Protein AF-A0A960UU99-F1 (afdb_monomer_lite)

Secondary structure (DSSP, 8-state):
-HHHHHHHHHHHHHHHHHHHHHHHHHHHHHHHHHHHHHHHHH-HHHHHHHHHHHHHHHHHHHHHHHHT-TT--SS-TTHHHHHHHHHHHHHHHHHHHHS--TTHHHHHHHHHHHHHHHHHHHHH-HHHHSTT--TTS-TTT-HHHHHHHHHHHHHHHHHTTS-SS-S-HHHHHHHHHHT--

Sequence (181 aa):
MIRKIVQGTIQLIWLTPLSFVRGWWTILRRGSGAMASFLRSLGAAWILLLTSMAVCVLAAWPWFGYQIQLEEVESFAIRSRFWTFFALPGFVGIVSSVIQFRFRRLIFPGLAILALLLWLAGLLWPLAIHVRFHPETAYSVLLSYWIYPGVLVASLLSSFLLPDEAGWDIAGSYQNLNRRP

Foldseek 3Di:
DVVVVVVVVCCCVPVVVVVVVVVVVVCCVVVVVVVLVVCLLQFLLVQLLVLLVVQLCLLCVVVVVVVVVPDDPDPCPVQNVLSVLSNVLSVLSNCVSPPDDDCSLPVSLVSLVVSLVLLVVCVVCVCVSNVDDPPVPPPVPSPSSVCNNVSSVSSSVSSVVHDPDPDDSPVVSVVVVVVPD

Structure (mmCIF, N/CA/C/O backbone):
data_AF-A0A960UU99-F1
#
_entry.id   AF-A0A960UU99-F1
#
loop_
_atom_site.group_PDB
_atom_site.id
_atom_site.type_symbol
_atom_site.label_atom_id
_atom_site.label_alt_id
_atom_site.label_comp_id
_atom_site.label_asym_id
_atom_site.label_entity_id
_atom_site.label_seq_id
_atom_site.pdbx_PDB_ins_code
_atom_site.Cartn_x
_atom_site.Cartn_y
_atom_site.Cartn_z
_atom_site.occupancy
_atom_site.B_iso_or_equiv
_atom_site.auth_seq_id
_atom_site.auth_comp_id
_atom_site.auth_asym_id
_atom_site.auth_atom_id
_atom_site.pdbx_PDB_model_num
ATOM 1 N N . MET A 1 1 ? -40.117 32.390 -32.501 1.00 64.12 1 MET A N 1
ATOM 2 C CA . MET A 1 1 ? -39.445 31.101 -32.791 1.00 64.12 1 MET A CA 1
ATOM 3 C C . MET A 1 1 ? -37.987 31.098 -32.320 1.00 64.12 1 MET A C 1
ATOM 5 O O . MET A 1 1 ? -37.659 30.301 -31.453 1.00 64.12 1 MET A O 1
ATOM 9 N N . ILE A 1 2 ? -37.156 32.054 -32.758 1.00 69.00 2 ILE A N 1
ATOM 10 C CA . ILE A 1 2 ? -35.725 32.182 -32.388 1.00 69.00 2 ILE A CA 1
ATOM 11 C C . ILE A 1 2 ? -35.487 32.228 -30.865 1.00 69.00 2 ILE A C 1
ATOM 13 O O . ILE A 1 2 ? -34.637 31.513 -30.349 1.00 69.00 2 ILE A O 1
ATOM 17 N N . ARG A 1 3 ? -36.298 32.984 -30.111 1.00 70.38 3 ARG A N 1
ATOM 18 C CA . ARG A 1 3 ? -36.157 33.112 -28.646 1.00 70.38 3 ARG A CA 1
ATOM 19 C C . ARG A 1 3 ? -36.331 31.786 -27.880 1.00 70.38 3 ARG A C 1
ATOM 21 O O . ARG A 1 3 ? -35.641 31.571 -26.892 1.00 70.38 3 ARG A O 1
ATOM 28 N N . LYS A 1 4 ? -37.208 30.889 -28.360 1.00 68.56 4 LYS A N 1
ATOM 29 C CA . LYS A 1 4 ? -37.410 29.547 -27.776 1.00 68.56 4 LYS A CA 1
ATOM 30 C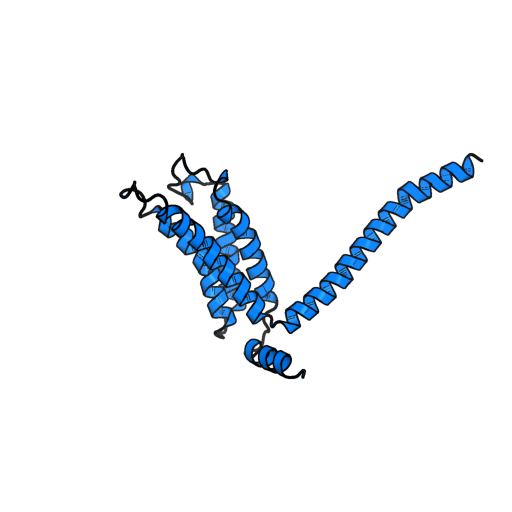 C . LYS A 1 4 ? -36.244 28.608 -28.095 1.00 68.56 4 LYS A C 1
ATOM 32 O O . LYS A 1 4 ? -35.853 27.833 -27.235 1.00 68.56 4 LYS A O 1
ATOM 37 N N . ILE A 1 5 ? -35.674 28.715 -29.298 1.00 71.44 5 ILE A N 1
ATOM 38 C CA . ILE A 1 5 ? -34.495 27.939 -29.708 1.00 71.44 5 ILE A CA 1
ATOM 39 C C . ILE A 1 5 ? -33.290 28.348 -28.857 1.00 71.44 5 ILE A C 1
ATOM 41 O O . ILE A 1 5 ? -32.669 27.495 -28.243 1.00 71.44 5 ILE A O 1
ATOM 45 N N . VAL A 1 6 ? -33.032 29.652 -28.715 1.00 71.31 6 VAL A N 1
ATOM 46 C CA . VAL A 1 6 ? -31.929 30.168 -27.887 1.00 71.31 6 VAL A CA 1
ATOM 47 C C . VAL A 1 6 ? -32.084 29.768 -26.414 1.00 71.31 6 VAL A C 1
ATOM 49 O O . VAL A 1 6 ? -31.115 29.330 -25.801 1.00 71.31 6 VAL A O 1
ATOM 52 N N . GLN A 1 7 ? -33.293 29.840 -25.842 1.00 67.12 7 GLN A N 1
ATOM 53 C CA . GLN A 1 7 ? -33.538 29.362 -24.473 1.00 67.12 7 GLN A CA 1
ATOM 54 C C . GLN A 1 7 ? -33.351 27.844 -24.329 1.00 67.12 7 GLN A C 1
ATOM 56 O O . GLN A 1 7 ? -32.768 27.410 -23.338 1.00 67.12 7 GLN A O 1
ATOM 61 N N . GLY A 1 8 ? -33.784 27.051 -25.314 1.00 67.25 8 GLY A N 1
ATOM 62 C CA . GLY A 1 8 ? -33.557 25.605 -25.342 1.00 67.25 8 GLY A CA 1
ATOM 63 C C . GLY A 1 8 ? -32.070 25.254 -25.393 1.00 67.25 8 GLY A C 1
ATOM 64 O O . GLY A 1 8 ? -31.613 24.421 -24.618 1.00 67.25 8 GLY A O 1
ATOM 65 N N . THR A 1 9 ? -31.288 25.953 -26.219 1.00 64.06 9 THR A N 1
ATOM 66 C CA . THR A 1 9 ? -29.836 25.754 -26.316 1.00 64.06 9 THR A CA 1
ATOM 67 C C . THR A 1 9 ? -29.115 26.175 -25.034 1.00 64.06 9 THR A C 1
ATOM 69 O O . THR A 1 9 ? -28.225 25.465 -24.577 1.00 64.06 9 THR A O 1
ATOM 72 N N . ILE A 1 10 ? -29.523 27.278 -24.394 1.00 62.00 10 ILE A N 1
ATOM 73 C CA . ILE A 1 10 ? -28.966 27.702 -23.097 1.00 62.00 10 ILE A CA 1
ATOM 74 C C . ILE A 1 10 ? -29.284 26.672 -22.007 1.00 62.00 10 ILE A C 1
ATOM 76 O O . ILE A 1 10 ? -28.391 26.312 -21.244 1.00 62.00 10 ILE A O 1
ATOM 80 N N . GLN A 1 11 ? -30.515 26.152 -21.946 1.00 60.28 11 GLN A N 1
ATOM 81 C CA . GLN A 1 11 ? -30.866 25.082 -21.009 1.00 60.28 11 GLN A CA 1
ATOM 82 C C . GLN A 1 11 ? -30.036 23.818 -21.261 1.00 60.28 11 GLN A C 1
ATOM 84 O O . GLN A 1 11 ? -29.535 23.224 -20.312 1.00 60.28 11 GLN A O 1
ATOM 89 N N . LEU A 1 12 ? -29.826 23.439 -22.521 1.00 57.97 12 LEU A N 1
ATOM 90 C CA . LEU A 1 12 ? -29.090 22.227 -22.876 1.00 57.97 12 LEU A CA 1
ATOM 91 C C . LEU A 1 12 ? -27.572 22.355 -22.636 1.00 57.97 12 LEU A C 1
ATOM 93 O O . LEU A 1 12 ? -26.933 21.387 -22.231 1.00 57.97 12 LEU A O 1
ATOM 97 N N . ILE A 1 13 ? -26.994 23.543 -22.824 1.00 62.66 13 ILE A N 1
ATOM 98 C CA . ILE A 1 13 ? -25.565 23.800 -22.575 1.00 62.66 13 ILE A CA 1
ATOM 99 C C . ILE A 1 13 ? -25.274 23.996 -21.082 1.00 62.66 13 ILE A C 1
ATOM 101 O O . ILE A 1 13 ? -24.232 23.552 -20.614 1.00 62.66 13 ILE A O 1
ATOM 105 N N . TRP A 1 14 ? -26.174 24.616 -20.314 1.00 58.75 14 TRP A N 1
ATOM 106 C CA . TRP A 1 14 ? -25.910 24.920 -18.902 1.00 58.75 14 TRP A CA 1
ATOM 107 C C . TRP A 1 14 ? -26.511 23.922 -17.914 1.00 58.75 14 TRP A C 1
ATOM 109 O O . TRP A 1 14 ? -25.843 23.540 -16.956 1.00 58.75 14 TRP A O 1
ATOM 119 N N . LEU A 1 15 ? -27.752 23.470 -18.106 1.00 60.12 15 LEU A N 1
ATOM 120 C CA . LEU A 1 15 ? -28.429 22.634 -17.108 1.00 60.12 15 LEU A CA 1
ATOM 121 C C . LEU A 1 15 ? -28.034 21.164 -17.219 1.00 60.12 15 LEU A C 1
ATOM 123 O O . LEU A 1 15 ? -27.994 20.476 -16.201 1.00 60.12 15 LEU A O 1
ATOM 127 N N . THR A 1 16 ? -27.703 20.680 -18.414 1.00 63.72 16 THR A N 1
ATOM 128 C CA . THR A 1 16 ? -27.338 19.273 -18.651 1.00 63.72 16 THR A CA 1
ATOM 129 C C . THR A 1 16 ? -25.993 18.898 -18.016 1.00 63.72 16 THR A C 1
ATOM 131 O O . THR A 1 16 ? -25.946 17.896 -17.307 1.00 63.72 16 THR A O 1
ATOM 134 N N . PRO A 1 17 ? -24.915 19.704 -18.129 1.00 66.56 17 PRO A N 1
ATOM 135 C CA . PRO A 1 17 ? -23.661 19.412 -17.431 1.00 66.56 17 PRO A CA 1
ATOM 136 C C . PRO A 1 17 ? -23.800 19.539 -15.911 1.00 66.56 17 PRO A C 1
ATOM 138 O O . PRO A 1 17 ? -23.296 18.702 -15.170 1.00 66.56 17 PRO A O 1
ATOM 141 N N . LEU A 1 18 ? -24.541 20.543 -15.427 1.00 71.44 18 LEU A N 1
ATOM 142 C CA . LEU A 1 18 ? -24.792 20.738 -13.994 1.00 71.44 18 LEU A CA 1
ATOM 143 C C . LEU A 1 18 ? -25.619 19.598 -13.383 1.00 71.44 18 LEU A C 1
ATOM 145 O O . LEU A 1 18 ? -25.323 19.146 -12.277 1.00 71.44 18 LEU A O 1
ATOM 149 N N . SER A 1 19 ? -26.643 19.113 -14.087 1.00 71.25 19 SER A N 1
ATOM 150 C CA . SER A 1 19 ? -27.452 17.969 -13.648 1.00 71.25 19 SER A CA 1
ATOM 151 C C . SER A 1 19 ? -26.689 16.649 -13.752 1.00 71.25 19 SER A C 1
ATOM 153 O O . SER A 1 19 ? -26.796 15.832 -12.839 1.00 71.25 19 SER A O 1
ATOM 155 N N . PHE A 1 20 ? -25.842 16.477 -14.771 1.00 71.12 20 PHE A N 1
ATOM 156 C CA . PHE A 1 20 ? -24.918 15.348 -14.882 1.00 71.12 20 PHE A CA 1
ATOM 157 C C . PHE A 1 20 ? -23.933 15.316 -13.706 1.00 71.12 20 PHE A C 1
ATOM 159 O O . PHE A 1 20 ? -23.858 14.314 -12.998 1.00 71.12 20 PHE A O 1
ATOM 166 N N . VAL A 1 21 ? -23.252 16.430 -13.414 1.00 76.62 21 VAL A N 1
ATOM 167 C CA . VAL A 1 21 ? -22.321 16.538 -12.276 1.00 7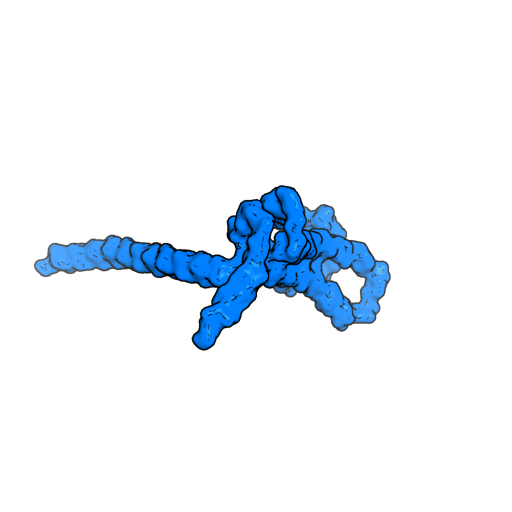6.62 21 VAL A CA 1
ATOM 168 C C . VAL A 1 21 ? -23.039 16.309 -10.946 1.00 76.62 21 VAL A C 1
ATOM 170 O O . VAL A 1 21 ? -22.537 15.570 -10.103 1.00 76.62 21 VAL A O 1
ATOM 173 N N . ARG A 1 22 ? -24.241 16.868 -10.747 1.00 77.06 22 ARG A N 1
ATOM 174 C CA . ARG A 1 22 ? -25.050 16.601 -9.543 1.00 77.06 22 ARG A CA 1
ATOM 175 C C . ARG A 1 22 ? -25.474 15.136 -9.437 1.00 77.06 22 ARG A C 1
ATOM 177 O O . ARG A 1 22 ? -25.467 14.591 -8.333 1.00 77.06 22 ARG A O 1
ATOM 184 N N . GLY A 1 23 ? -25.824 14.498 -10.552 1.00 73.31 23 GLY A N 1
ATOM 185 C CA . GLY A 1 23 ? -26.155 13.076 -10.618 1.00 73.31 23 GLY A CA 1
ATOM 186 C C . GLY A 1 23 ? -24.973 12.215 -10.185 1.00 73.31 23 GLY A C 1
ATOM 187 O O . GLY A 1 23 ? -25.090 11.446 -9.232 1.00 73.31 23 GLY A O 1
ATOM 188 N N . TRP A 1 24 ? -23.806 12.434 -10.792 1.00 71.44 24 TRP A N 1
ATOM 189 C CA . TRP A 1 24 ? -22.565 11.749 -10.428 1.00 71.44 24 TRP A CA 1
ATOM 190 C C . TRP A 1 24 ? -22.137 12.015 -8.991 1.00 71.44 24 TRP A C 1
ATOM 192 O O . TRP A 1 24 ? -21.769 11.082 -8.288 1.00 71.44 24 TRP A O 1
ATOM 202 N N . TRP A 1 25 ? -22.256 13.252 -8.511 1.00 77.06 25 TRP A N 1
ATOM 203 C CA . TRP A 1 25 ? -21.977 13.589 -7.118 1.00 77.06 25 TRP A CA 1
ATOM 204 C C . TRP A 1 25 ? -22.904 12.849 -6.151 1.00 77.06 25 TRP A C 1
ATOM 206 O O . TRP A 1 25 ? -22.469 12.354 -5.115 1.00 77.06 25 TRP A O 1
ATOM 216 N N . THR A 1 26 ? -24.186 12.722 -6.496 1.00 75.19 26 THR A N 1
ATOM 217 C CA . THR A 1 26 ? -25.163 11.992 -5.679 1.00 75.19 26 THR A CA 1
ATOM 218 C C . THR A 1 26 ? -24.873 10.492 -5.681 1.00 75.19 26 THR A C 1
ATOM 220 O O . THR A 1 26 ? -24.951 9.863 -4.625 1.00 75.19 26 THR A O 1
ATOM 223 N N . ILE A 1 27 ? -24.490 9.926 -6.831 1.00 73.75 27 ILE A N 1
ATOM 224 C CA . ILE A 1 27 ? -24.066 8.525 -6.962 1.00 73.75 27 ILE A CA 1
ATOM 225 C C . ILE A 1 27 ? -22.794 8.280 -6.152 1.00 73.75 27 ILE A C 1
ATOM 227 O O . ILE A 1 27 ? -22.767 7.353 -5.353 1.00 73.75 27 ILE A O 1
ATOM 231 N N . LEU A 1 28 ? -21.778 9.135 -6.280 1.00 74.44 28 LEU A N 1
ATOM 232 C CA . LEU A 1 28 ? -20.537 9.045 -5.512 1.00 74.44 28 LEU A CA 1
ATOM 233 C C . LEU A 1 28 ? -20.797 9.162 -4.013 1.00 74.44 28 LEU A C 1
ATOM 235 O O . LEU A 1 28 ? -20.260 8.375 -3.247 1.00 74.44 28 LEU A O 1
ATOM 239 N N . ARG A 1 29 ? -21.650 10.097 -3.583 1.00 77.94 29 ARG A N 1
ATOM 240 C CA . ARG A 1 29 ? -21.977 10.300 -2.166 1.00 77.94 29 ARG A CA 1
ATOM 241 C C . ARG A 1 29 ? -22.780 9.140 -1.573 1.00 77.94 29 ARG A C 1
ATOM 243 O O . ARG A 1 29 ? -22.544 8.753 -0.432 1.00 77.94 29 ARG A O 1
ATOM 250 N N . ARG A 1 30 ? -23.743 8.587 -2.316 1.00 72.75 30 ARG A N 1
ATOM 251 C CA . ARG A 1 30 ? -24.526 7.420 -1.866 1.00 72.75 30 ARG A CA 1
ATOM 252 C C . ARG A 1 30 ? -23.698 6.139 -1.925 1.00 72.75 30 ARG A C 1
ATOM 254 O O . ARG A 1 30 ? -23.726 5.354 -0.983 1.00 72.75 30 ARG A O 1
ATOM 261 N N . GLY A 1 31 ? -22.933 5.967 -2.998 1.00 68.38 31 GLY A N 1
ATOM 262 C CA . GLY A 1 31 ? -22.022 4.850 -3.208 1.00 68.38 31 GLY A CA 1
ATOM 263 C C . GLY A 1 31 ? -20.906 4.818 -2.172 1.00 68.38 31 GLY A C 1
ATOM 264 O O . GLY A 1 31 ? -20.630 3.758 -1.628 1.00 68.38 31 GLY A O 1
ATOM 265 N N . SER A 1 32 ? -20.324 5.965 -1.813 1.00 73.31 32 SER A N 1
ATOM 266 C CA . SER A 1 32 ? -19.303 6.037 -0.764 1.00 73.31 32 SER A CA 1
ATOM 267 C C . SER A 1 32 ? -19.867 5.715 0.617 1.00 73.31 32 SER A C 1
ATOM 269 O O . SER A 1 32 ? -19.211 5.013 1.377 1.00 73.31 32 SER A O 1
ATOM 271 N N . GLY A 1 33 ? -21.096 6.144 0.929 1.00 69.69 33 GLY A N 1
ATOM 272 C CA . GLY A 1 33 ? -21.778 5.776 2.173 1.00 69.69 33 GLY A CA 1
ATOM 273 C C . GLY A 1 33 ? -22.062 4.274 2.277 1.00 69.69 33 GLY A C 1
ATOM 274 O O . GLY A 1 33 ? -21.779 3.668 3.310 1.00 69.69 33 GLY A O 1
ATOM 275 N N . ALA A 1 34 ? -22.566 3.663 1.201 1.00 65.94 34 ALA A N 1
ATOM 276 C CA . ALA A 1 34 ? -22.822 2.223 1.133 1.00 65.94 34 ALA A CA 1
ATOM 277 C C . ALA A 1 34 ? -21.525 1.398 1.133 1.00 65.94 34 ALA A C 1
ATOM 279 O O . ALA A 1 34 ? -21.439 0.376 1.805 1.00 65.94 34 ALA A O 1
ATOM 280 N N . MET A 1 35 ? -20.490 1.866 0.435 1.00 64.50 35 MET A N 1
ATOM 281 C CA . MET A 1 35 ? -19.167 1.249 0.458 1.00 64.50 35 MET A CA 1
ATOM 282 C C . MET A 1 35 ? -18.555 1.350 1.856 1.00 64.50 35 MET A C 1
ATOM 284 O O . MET A 1 35 ? -18.057 0.363 2.375 1.00 64.50 35 MET A O 1
ATOM 288 N N . ALA A 1 36 ? -18.643 2.504 2.520 1.00 66.31 36 ALA A N 1
ATOM 289 C CA . ALA A 1 36 ? -18.146 2.668 3.882 1.00 66.31 36 ALA A CA 1
ATOM 290 C C . ALA A 1 36 ? -18.896 1.780 4.888 1.00 66.31 36 ALA A C 1
ATOM 292 O O . ALA A 1 36 ? -18.263 1.226 5.787 1.00 66.31 36 ALA A O 1
ATOM 293 N N . SER A 1 37 ? -20.218 1.608 4.751 1.00 63.12 37 SER A N 1
ATOM 294 C CA . SER A 1 37 ? -20.977 0.693 5.614 1.00 63.12 37 SER A CA 1
ATOM 295 C C . SER A 1 37 ? -20.633 -0.773 5.340 1.00 63.12 37 SER A C 1
ATOM 297 O O . SER A 1 37 ? -20.448 -1.533 6.288 1.00 63.12 37 SER A O 1
ATOM 299 N N . PHE A 1 38 ? -20.459 -1.152 4.072 1.00 61.06 38 PHE A N 1
ATOM 300 C CA . PHE A 1 38 ? -20.009 -2.482 3.667 1.00 61.06 38 PHE A CA 1
ATOM 301 C C . PHE A 1 38 ? -18.596 -2.788 4.182 1.00 61.06 38 PHE A C 1
ATOM 303 O O . PHE A 1 38 ? -18.374 -3.828 4.796 1.00 61.06 38 PHE A O 1
ATOM 310 N N . LEU A 1 39 ? -17.660 -1.850 4.031 1.00 63.22 39 LEU A N 1
ATOM 311 C CA . LEU A 1 39 ? -16.293 -1.979 4.531 1.00 63.22 39 LEU A CA 1
ATOM 312 C C . LEU A 1 39 ? -16.256 -2.077 6.064 1.00 63.22 39 LEU A C 1
ATOM 314 O O . LEU A 1 39 ? -15.534 -2.902 6.616 1.00 63.22 39 LEU A O 1
ATOM 318 N N . ARG A 1 40 ? -17.094 -1.306 6.769 1.00 62.09 40 ARG A N 1
ATOM 319 C CA . ARG A 1 40 ? -17.278 -1.474 8.221 1.00 62.09 40 ARG A CA 1
ATOM 320 C C . ARG A 1 40 ? -17.870 -2.841 8.574 1.00 62.09 40 ARG A C 1
ATOM 322 O O . ARG A 1 40 ? -17.464 -3.418 9.573 1.00 62.09 40 ARG A O 1
ATOM 329 N N . SER A 1 41 ? -18.788 -3.375 7.764 1.00 56.78 41 SER A N 1
ATOM 330 C CA . SER A 1 41 ? -19.392 -4.699 7.993 1.00 56.78 41 SER A CA 1
ATOM 331 C C . SER A 1 41 ? -18.425 -5.865 7.759 1.00 56.78 41 SER A C 1
ATOM 333 O O . SER A 1 41 ? -18.534 -6.886 8.430 1.00 56.78 41 SER A O 1
ATOM 335 N N . LEU A 1 42 ? -17.448 -5.687 6.863 1.00 59.97 42 LEU A N 1
ATOM 336 C CA . LEU A 1 42 ? -16.346 -6.621 6.611 1.00 59.97 42 LEU A CA 1
ATOM 337 C C . LEU A 1 42 ? -15.322 -6.658 7.756 1.00 59.97 42 LEU A C 1
ATOM 339 O O . LEU A 1 42 ? -14.564 -7.614 7.845 1.00 59.97 42 LEU A O 1
ATOM 343 N N . GLY A 1 43 ? -15.303 -5.641 8.623 1.00 71.62 43 GLY A N 1
ATOM 344 C CA . GLY A 1 43 ? -14.273 -5.423 9.636 1.00 71.62 43 GLY A CA 1
ATOM 345 C C . GLY A 1 43 ? -13.066 -4.700 9.036 1.00 71.62 43 GLY A C 1
ATOM 346 O O . GLY A 1 43 ? -12.407 -5.200 8.122 1.00 71.62 43 GLY A O 1
ATOM 347 N N . ALA A 1 44 ? -12.736 -3.518 9.559 1.00 73.94 44 ALA A N 1
ATOM 348 C CA . ALA A 1 44 ? -11.651 -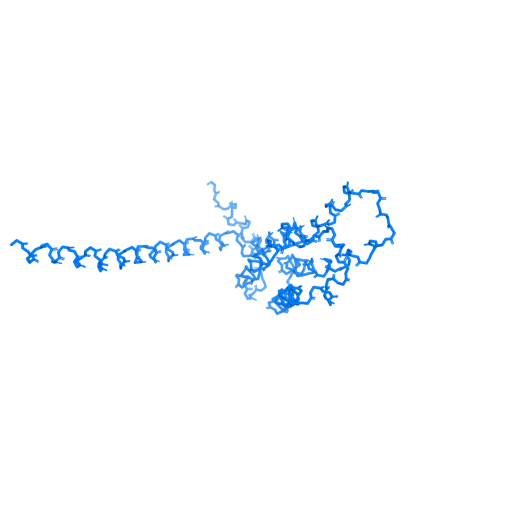2.686 9.027 1.00 73.94 44 ALA A CA 1
ATOM 349 C C . ALA A 1 44 ? -10.293 -3.409 9.044 1.00 73.94 44 ALA A C 1
ATOM 351 O O . ALA A 1 44 ? -9.463 -3.240 8.148 1.00 73.94 44 ALA A O 1
ATOM 352 N N . ALA A 1 45 ? -10.100 -4.272 10.041 1.00 75.88 45 ALA A N 1
ATOM 353 C CA . ALA A 1 45 ? -8.930 -5.125 10.160 1.00 75.88 45 ALA A CA 1
ATOM 354 C C . ALA A 1 45 ? -8.804 -6.146 9.013 1.00 75.88 45 ALA A C 1
ATOM 356 O O . ALA A 1 45 ? -7.694 -6.359 8.536 1.00 75.88 45 ALA A O 1
ATOM 357 N N . TRP A 1 46 ? -9.906 -6.719 8.509 1.00 80.56 46 TRP A N 1
ATOM 358 C CA . TRP A 1 46 ? -9.873 -7.647 7.369 1.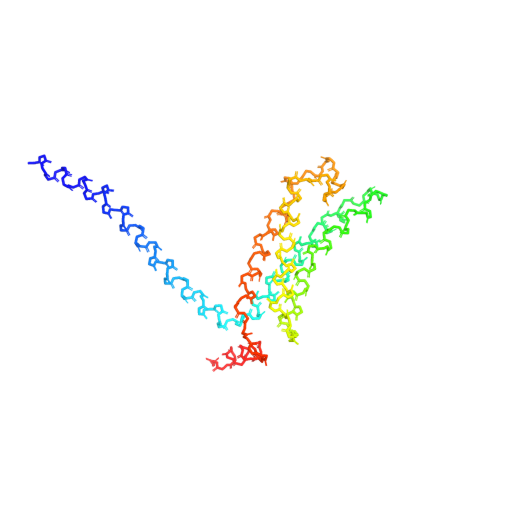00 80.56 46 TRP A CA 1
ATOM 359 C C . TRP A 1 46 ? -9.466 -6.951 6.075 1.00 80.56 46 TRP A C 1
ATOM 361 O O . TRP A 1 46 ? -8.682 -7.487 5.297 1.00 80.56 46 TRP A O 1
ATOM 371 N N . ILE A 1 47 ? -9.952 -5.732 5.858 1.00 85.00 47 ILE A N 1
ATOM 372 C CA . ILE A 1 47 ? -9.593 -4.947 4.673 1.00 85.00 47 ILE A CA 1
ATOM 373 C C . ILE A 1 47 ? -8.109 -4.587 4.719 1.00 85.00 47 ILE A C 1
ATOM 375 O O . ILE A 1 47 ? -7.400 -4.756 3.723 1.00 85.00 47 ILE A O 1
ATOM 379 N N . LEU A 1 48 ? -7.616 -4.138 5.878 1.00 87.62 48 LEU A N 1
ATOM 380 C CA . LEU A 1 48 ? -6.192 -3.882 6.054 1.00 87.62 48 LEU A CA 1
ATOM 381 C C . LEU A 1 48 ? -5.372 -5.160 5.852 1.00 87.62 48 LEU A C 1
ATOM 383 O O . LEU A 1 48 ? -4.364 -5.110 5.157 1.00 87.62 48 LEU A O 1
ATOM 387 N N . LEU A 1 49 ? -5.805 -6.297 6.401 1.00 88.12 49 LEU A N 1
ATOM 388 C CA . LEU A 1 49 ? -5.130 -7.584 6.239 1.00 88.12 49 LEU A CA 1
ATOM 389 C C . LEU A 1 49 ? -5.011 -7.966 4.758 1.00 88.12 49 LEU A C 1
ATOM 391 O O . LEU A 1 49 ? -3.907 -8.211 4.279 1.00 88.12 49 LEU A O 1
ATOM 395 N N . LEU A 1 50 ? -6.125 -7.960 4.021 1.00 90.00 50 LEU A N 1
ATOM 396 C CA . LEU A 1 50 ? -6.167 -8.342 2.606 1.00 90.00 50 LEU A CA 1
ATOM 397 C C . LEU A 1 50 ? -5.323 -7.410 1.733 1.00 90.00 50 LEU A C 1
ATOM 399 O O . LEU A 1 50 ? -4.535 -7.870 0.908 1.00 90.00 50 LEU A O 1
ATOM 403 N N . THR A 1 51 ? -5.450 -6.097 1.933 1.00 91.44 51 THR A N 1
ATOM 404 C CA . THR A 1 51 ? -4.649 -5.117 1.186 1.00 91.44 51 THR A CA 1
ATOM 405 C C . THR A 1 51 ? -3.164 -5.236 1.524 1.00 91.44 51 THR A C 1
ATOM 407 O O . THR A 1 51 ? -2.333 -5.175 0.624 1.00 91.44 51 THR A O 1
ATOM 410 N N . SER A 1 52 ? -2.815 -5.499 2.784 1.00 91.62 52 SER A N 1
ATOM 411 C CA . SER A 1 52 ? -1.428 -5.712 3.218 1.00 91.62 52 SER A CA 1
ATOM 412 C C . SER A 1 52 ? -0.831 -7.013 2.671 1.00 91.62 52 SER A C 1
ATOM 414 O O . SER A 1 52 ? 0.325 -7.029 2.253 1.00 91.62 52 SER A O 1
ATOM 416 N N . MET A 1 53 ? -1.622 -8.089 2.588 1.00 92.19 53 MET A N 1
ATOM 417 C CA . MET A 1 53 ? -1.224 -9.321 1.898 1.00 92.19 53 MET A CA 1
ATOM 418 C C . MET A 1 53 ? -0.965 -9.064 0.413 1.00 92.19 53 MET A C 1
ATOM 420 O O . MET A 1 53 ? 0.047 -9.524 -0.113 1.00 92.19 53 MET A O 1
ATOM 424 N N . ALA A 1 54 ? -1.822 -8.288 -0.254 1.00 91.81 54 ALA A N 1
ATOM 425 C CA . ALA A 1 54 ? -1.616 -7.914 -1.650 1.00 91.81 54 ALA A CA 1
ATOM 426 C C . ALA A 1 54 ? -0.328 -7.091 -1.847 1.00 91.81 54 ALA A C 1
ATOM 428 O O . ALA A 1 54 ? 0.399 -7.339 -2.808 1.00 91.81 54 ALA A O 1
ATOM 429 N N . VAL A 1 55 ? 0.008 -6.178 -0.921 1.00 91.62 55 VAL A N 1
ATOM 430 C CA . VAL A 1 55 ? 1.306 -5.469 -0.917 1.00 91.62 55 VAL A CA 1
ATOM 431 C C . VAL A 1 55 ? 2.468 -6.466 -0.855 1.00 91.62 55 VAL A C 1
ATOM 433 O O . VAL A 1 55 ? 3.384 -6.377 -1.670 1.00 91.62 55 VAL A O 1
ATOM 436 N N . CYS A 1 56 ? 2.428 -7.440 0.063 1.00 90.25 56 CYS A N 1
ATOM 437 C CA . CYS A 1 56 ? 3.473 -8.462 0.171 1.00 90.25 56 CYS A CA 1
ATOM 438 C C . CYS A 1 56 ? 3.598 -9.303 -1.104 1.00 90.25 56 CYS A C 1
ATOM 440 O O . CYS A 1 56 ? 4.711 -9.513 -1.583 1.00 90.25 56 CYS A O 1
ATOM 442 N N . VAL A 1 57 ? 2.476 -9.755 -1.672 1.00 88.19 57 VAL A N 1
ATOM 443 C CA . VAL A 1 57 ? 2.464 -10.546 -2.911 1.00 88.19 57 VAL A CA 1
ATOM 444 C C . VAL A 1 57 ? 3.044 -9.742 -4.069 1.00 88.19 57 VAL A C 1
ATOM 446 O O . VAL A 1 57 ? 3.888 -10.260 -4.788 1.00 88.19 57 VAL A O 1
ATOM 449 N N . LEU A 1 58 ? 2.663 -8.473 -4.234 1.00 84.19 58 LEU A N 1
ATOM 450 C CA . LEU A 1 58 ? 3.191 -7.619 -5.302 1.00 84.19 58 LEU A CA 1
ATOM 451 C C . LEU A 1 58 ? 4.676 -7.306 -5.134 1.00 84.19 58 LEU A C 1
ATOM 453 O O . LEU A 1 58 ? 5.396 -7.266 -6.128 1.00 84.19 58 LEU A O 1
ATOM 457 N N . ALA A 1 59 ? 5.142 -7.111 -3.900 1.00 82.31 59 ALA A N 1
ATOM 458 C CA . ALA A 1 59 ? 6.558 -6.901 -3.613 1.00 82.31 59 ALA A CA 1
ATOM 459 C C . ALA A 1 59 ? 7.393 -8.180 -3.818 1.00 82.31 59 ALA A C 1
ATOM 461 O O . ALA A 1 59 ? 8.552 -8.099 -4.220 1.00 82.31 59 ALA A O 1
ATOM 462 N N . ALA A 1 60 ? 6.807 -9.359 -3.581 1.00 78.19 60 ALA A N 1
ATOM 463 C CA . ALA A 1 60 ? 7.433 -10.658 -3.829 1.00 78.19 60 ALA A CA 1
ATOM 464 C C . ALA A 1 60 ? 7.294 -11.127 -5.288 1.00 78.19 60 ALA A C 1
ATOM 466 O O . ALA A 1 60 ? 8.099 -11.929 -5.747 1.00 78.19 60 ALA A O 1
ATOM 467 N N . TRP A 1 61 ? 6.319 -10.615 -6.044 1.00 76.44 61 TRP A N 1
ATOM 468 C CA . TRP A 1 61 ? 6.042 -11.007 -7.431 1.00 76.44 61 TRP A CA 1
ATOM 469 C C . TRP A 1 61 ? 7.270 -10.995 -8.352 1.00 76.44 61 TRP A C 1
ATOM 471 O O . TRP A 1 61 ? 7.456 -11.964 -9.092 1.00 76.44 61 TRP A O 1
ATOM 481 N N . PRO A 1 62 ? 8.151 -9.973 -8.300 1.00 67.19 62 PRO A N 1
ATOM 482 C CA . PRO A 1 62 ? 9.364 -9.969 -9.104 1.00 67.19 62 PRO A CA 1
ATOM 483 C C . PRO A 1 62 ? 10.207 -11.227 -8.865 1.00 67.19 62 PRO A C 1
ATOM 485 O O . PRO A 1 62 ? 10.696 -11.812 -9.822 1.00 67.19 62 PRO A O 1
ATOM 488 N N . TRP A 1 63 ? 10.294 -11.718 -7.623 1.00 63.84 63 TRP A N 1
ATOM 489 C CA . TRP A 1 63 ? 11.087 -12.900 -7.268 1.00 63.84 63 TRP A CA 1
ATOM 490 C C . TRP A 1 63 ? 10.608 -14.169 -7.982 1.00 63.84 63 TRP A C 1
ATOM 492 O O . TRP A 1 63 ? 11.437 -14.971 -8.403 1.00 63.84 63 TRP A O 1
ATOM 502 N N . PHE A 1 64 ? 9.295 -14.326 -8.169 1.00 60.00 64 PHE A N 1
ATOM 503 C CA . PHE A 1 64 ? 8.724 -15.454 -8.910 1.00 60.00 64 PHE A CA 1
ATOM 504 C C . PHE A 1 64 ? 8.937 -15.324 -10.421 1.00 60.00 64 PHE A C 1
ATOM 506 O O . PHE A 1 64 ? 9.234 -16.315 -11.079 1.00 60.00 64 PHE A O 1
ATOM 513 N N . GLY A 1 65 ? 8.849 -14.105 -10.967 1.00 54.78 65 GLY A N 1
ATOM 514 C CA . GLY A 1 65 ? 9.183 -13.848 -12.372 1.00 54.78 65 GLY A CA 1
ATOM 515 C C . GLY A 1 65 ? 10.648 -14.162 -12.698 1.00 54.78 65 GLY A C 1
ATOM 516 O O . GLY A 1 65 ? 10.935 -14.709 -13.760 1.00 54.78 65 GLY A O 1
ATOM 517 N N . TYR A 1 66 ? 11.564 -13.888 -11.761 1.00 49.72 66 TYR A N 1
ATOM 518 C CA . TYR A 1 66 ? 12.999 -14.155 -11.914 1.00 49.72 66 TYR A CA 1
ATOM 519 C C . TYR A 1 66 ? 13.363 -15.643 -11.806 1.00 49.72 66 TYR A C 1
ATOM 521 O O . TYR A 1 66 ? 14.284 -16.088 -12.483 1.00 49.72 66 TYR A O 1
ATOM 529 N N . GLN A 1 67 ? 12.637 -16.437 -11.012 1.00 44.88 67 GLN A N 1
ATOM 530 C CA . GLN A 1 67 ? 12.879 -17.885 -10.917 1.00 44.88 67 GLN A CA 1
ATOM 531 C C . GLN A 1 67 ? 12.520 -18.659 -12.194 1.00 44.88 67 GLN A C 1
ATOM 533 O O . GLN A 1 67 ? 12.933 -19.801 -12.340 1.00 44.88 67 GLN A O 1
ATOM 538 N N . ILE A 1 68 ? 11.787 -18.062 -13.136 1.00 46.47 68 ILE A N 1
ATOM 539 C CA . ILE A 1 68 ? 11.462 -18.700 -14.422 1.00 46.47 68 ILE A CA 1
ATOM 540 C C . ILE A 1 68 ? 12.603 -18.496 -15.453 1.00 46.47 68 ILE A C 1
ATOM 542 O O . ILE A 1 68 ? 12.653 -19.200 -16.455 1.00 46.47 68 ILE A O 1
ATOM 546 N N . GLN A 1 69 ? 13.569 -17.598 -15.192 1.00 43.88 69 GLN A N 1
ATOM 547 C CA . GLN A 1 69 ? 14.690 -17.225 -16.084 1.00 43.88 69 GLN A CA 1
ATOM 548 C C . GLN A 1 69 ? 16.046 -17.850 -15.664 1.00 43.88 69 GLN A C 1
ATOM 550 O O . GLN A 1 69 ? 17.081 -17.191 -15.684 1.00 43.88 69 GLN A O 1
ATOM 555 N N . LEU A 1 70 ? 16.036 -19.113 -15.230 1.00 42.09 70 LEU A N 1
ATOM 556 C CA . LEU A 1 70 ? 17.086 -19.826 -14.471 1.00 42.09 70 LEU A CA 1
ATOM 557 C C . LEU A 1 70 ? 18.478 -20.059 -15.126 1.00 42.09 70 LEU A C 1
ATOM 559 O O . LEU A 1 70 ? 19.190 -20.954 -14.677 1.00 42.09 70 LEU A O 1
ATOM 563 N N . GLU A 1 71 ? 18.929 -19.279 -16.113 1.00 44.94 71 GLU A N 1
ATOM 564 C CA . GLU A 1 71 ? 20.247 -19.499 -16.757 1.00 44.94 71 GLU A CA 1
ATOM 565 C C . GLU A 1 71 ? 21.363 -18.496 -16.385 1.00 44.94 71 GLU A C 1
ATOM 567 O O . GLU A 1 71 ? 22.526 -18.770 -16.671 1.00 44.94 71 GLU A O 1
ATOM 572 N N . GLU A 1 72 ? 21.098 -17.395 -15.666 1.00 47.16 72 GLU A N 1
ATOM 573 C CA . GLU A 1 72 ? 22.139 -16.390 -15.346 1.00 47.16 72 GLU A CA 1
ATOM 574 C C . GLU A 1 72 ? 22.299 -16.134 -13.834 1.00 47.16 72 GLU A C 1
ATOM 576 O O . GLU A 1 72 ? 21.551 -15.381 -13.212 1.00 47.16 72 GLU A O 1
ATOM 581 N N . VAL A 1 73 ? 23.297 -16.769 -13.207 1.00 49.38 73 VAL A N 1
ATOM 582 C CA . VAL A 1 73 ? 23.335 -16.958 -11.741 1.00 49.38 73 VAL A CA 1
ATOM 583 C C . VAL A 1 73 ? 24.119 -15.890 -10.950 1.00 49.38 73 VAL A C 1
ATOM 585 O O . VAL A 1 73 ? 23.809 -15.654 -9.784 1.00 49.38 73 VAL A O 1
ATOM 588 N N . GLU A 1 74 ? 25.098 -15.171 -11.506 1.00 39.00 74 GLU A N 1
ATOM 589 C CA . GLU A 1 74 ? 26.147 -14.606 -10.622 1.00 39.00 74 GLU A CA 1
ATOM 590 C C . GLU A 1 74 ? 26.046 -13.110 -10.249 1.00 39.00 74 GLU A C 1
ATOM 592 O O . GLU A 1 74 ? 26.616 -12.696 -9.240 1.00 39.00 74 GLU A O 1
ATOM 597 N N . SER A 1 75 ? 25.263 -12.273 -10.946 1.00 44.97 75 SER A N 1
ATOM 598 C CA . SER A 1 75 ? 25.142 -10.829 -10.612 1.00 44.97 75 SER A CA 1
ATOM 599 C C . SER A 1 75 ? 23.864 -10.437 -9.841 1.00 44.97 75 SER A C 1
ATOM 601 O O . SER A 1 75 ? 23.635 -9.259 -9.537 1.00 44.97 75 SER A O 1
ATOM 603 N N . PHE A 1 76 ? 23.010 -11.411 -9.518 1.00 46.81 76 PHE A N 1
ATOM 604 C CA . PHE A 1 76 ? 21.595 -11.193 -9.187 1.00 46.81 76 PHE A CA 1
ATOM 605 C C . PHE A 1 76 ? 21.261 -11.121 -7.685 1.00 46.81 76 PHE A C 1
ATOM 607 O O . PHE A 1 76 ? 20.213 -10.585 -7.320 1.00 46.81 76 PHE A O 1
ATOM 614 N N . ALA A 1 77 ? 22.163 -11.542 -6.791 1.00 40.38 77 ALA A N 1
ATOM 615 C CA . ALA A 1 77 ? 21.926 -11.578 -5.337 1.00 40.38 77 ALA A CA 1
ATOM 616 C C . ALA A 1 77 ? 21.712 -10.195 -4.674 1.00 40.38 77 ALA A C 1
ATOM 618 O O . ALA A 1 77 ? 21.163 -10.103 -3.575 1.00 40.38 77 ALA A O 1
ATOM 619 N N . ILE A 1 78 ? 22.124 -9.103 -5.332 1.00 43.78 78 ILE A N 1
ATOM 620 C CA . ILE A 1 78 ? 21.943 -7.725 -4.838 1.00 43.78 78 ILE A CA 1
ATOM 621 C C . ILE A 1 78 ? 20.580 -7.146 -5.277 1.00 43.78 78 ILE A C 1
ATOM 623 O O . ILE A 1 78 ? 20.026 -6.299 -4.578 1.00 43.78 78 ILE A O 1
ATOM 627 N N . ARG A 1 79 ? 19.989 -7.640 -6.381 1.00 51.75 79 ARG A N 1
ATOM 628 C CA . ARG A 1 79 ? 18.716 -7.137 -6.943 1.00 51.75 79 ARG A CA 1
ATOM 629 C C . ARG A 1 79 ? 17.495 -7.486 -6.088 1.00 51.75 79 ARG A C 1
ATOM 631 O O . ARG A 1 79 ? 16.531 -6.726 -6.067 1.00 51.75 79 ARG A O 1
ATOM 638 N N . SER A 1 80 ? 17.539 -8.608 -5.365 1.00 52.84 80 SER A N 1
ATOM 639 C CA . SER A 1 80 ? 16.397 -9.109 -4.587 1.00 52.84 80 SER A CA 1
ATOM 640 C C . SER A 1 80 ? 16.131 -8.285 -3.317 1.00 52.84 80 SER A C 1
ATOM 642 O O . SER A 1 80 ? 14.978 -8.072 -2.946 1.00 52.84 80 SER A O 1
ATOM 644 N N . ARG A 1 81 ? 17.180 -7.724 -2.698 1.00 58.75 81 ARG A N 1
ATOM 645 C CA . ARG A 1 81 ? 17.093 -7.059 -1.385 1.00 58.75 81 ARG A CA 1
ATOM 646 C C . ARG A 1 81 ? 16.267 -5.773 -1.394 1.00 58.75 81 ARG A C 1
ATOM 648 O O . ARG A 1 81 ? 15.636 -5.462 -0.391 1.00 58.75 81 ARG A O 1
ATOM 655 N N . PHE A 1 82 ? 16.250 -5.034 -2.508 1.00 65.62 82 PHE A N 1
ATOM 656 C CA . PHE A 1 82 ? 15.498 -3.778 -2.613 1.00 65.62 82 PHE A CA 1
ATOM 657 C C . PHE A 1 82 ? 13.988 -4.006 -2.481 1.00 65.62 82 PHE A C 1
ATOM 659 O O . PHE A 1 82 ? 13.325 -3.372 -1.665 1.00 65.62 82 PHE A O 1
ATOM 666 N N . TRP A 1 83 ? 13.454 -4.978 -3.223 1.00 69.62 83 TRP A N 1
ATOM 667 C CA . TRP A 1 83 ? 12.034 -5.331 -3.190 1.00 69.62 83 TRP A CA 1
ATOM 668 C C . TRP A 1 83 ? 11.582 -5.875 -1.830 1.00 69.62 83 TRP A C 1
ATOM 670 O O . TRP A 1 83 ? 10.433 -5.677 -1.440 1.00 69.62 83 TRP A O 1
ATOM 680 N N . THR A 1 84 ? 12.493 -6.466 -1.050 1.00 72.69 84 THR A N 1
ATOM 681 C CA . THR A 1 84 ? 12.216 -6.871 0.336 1.00 72.69 84 THR A CA 1
ATOM 682 C C . THR A 1 84 ? 11.825 -5.684 1.220 1.00 72.69 84 THR A C 1
ATOM 684 O O . THR A 1 84 ? 10.947 -5.827 2.070 1.00 72.69 84 THR A O 1
ATOM 687 N N . PHE A 1 85 ? 12.395 -4.492 0.996 1.00 79.06 85 PHE A N 1
ATOM 688 C CA . PHE A 1 85 ? 12.006 -3.289 1.743 1.00 79.06 85 PHE A CA 1
ATOM 689 C C . PHE A 1 85 ? 10.573 -2.841 1.425 1.00 79.06 85 PHE A C 1
ATOM 691 O O . PHE A 1 85 ? 9.885 -2.341 2.311 1.00 79.06 85 PHE A O 1
ATOM 698 N N . PHE A 1 86 ? 10.081 -3.082 0.205 1.00 83.56 86 PHE A N 1
ATOM 699 C CA . PHE A 1 86 ? 8.692 -2.793 -0.180 1.00 83.56 86 PHE A CA 1
ATOM 700 C C . PHE A 1 86 ? 7.693 -3.820 0.369 1.00 83.56 86 PHE A C 1
ATOM 702 O O . PHE A 1 86 ? 6.513 -3.518 0.518 1.00 83.56 86 PHE A O 1
ATOM 709 N N . ALA A 1 87 ? 8.150 -5.012 0.759 1.00 87.62 87 ALA A N 1
ATOM 710 C CA . ALA A 1 87 ? 7.307 -5.973 1.470 1.00 87.62 87 ALA A CA 1
ATOM 711 C C . ALA A 1 87 ? 7.099 -5.597 2.951 1.00 87.62 87 ALA A C 1
ATOM 713 O O . ALA A 1 87 ? 6.094 -5.993 3.544 1.00 87.62 87 ALA A O 1
ATOM 714 N N . LEU A 1 88 ? 8.017 -4.822 3.544 1.00 89.94 88 LEU A N 1
ATOM 715 C CA . LEU A 1 88 ? 7.988 -4.423 4.955 1.00 89.94 88 LEU A CA 1
ATOM 716 C C . LEU A 1 88 ? 6.683 -3.724 5.383 1.00 89.94 88 LEU A C 1
ATOM 718 O O . LEU A 1 88 ? 6.097 -4.169 6.372 1.00 89.94 88 LEU A O 1
ATOM 722 N N . PRO A 1 89 ? 6.180 -2.678 4.691 1.00 91.12 89 PRO A N 1
ATOM 723 C CA . PRO A 1 89 ? 4.903 -2.067 5.056 1.00 91.12 89 PRO A CA 1
ATOM 724 C C . PRO A 1 89 ? 3.747 -3.070 4.985 1.00 91.12 89 PRO A C 1
ATOM 726 O O . PRO A 1 89 ? 2.904 -3.068 5.877 1.00 91.12 89 PRO A O 1
ATOM 729 N N . GLY A 1 90 ? 3.739 -3.978 4.002 1.00 90.88 90 GLY A N 1
ATOM 730 C CA . GLY A 1 90 ? 2.753 -5.060 3.928 1.00 90.88 90 GLY A CA 1
ATOM 731 C C . GLY A 1 90 ? 2.826 -5.993 5.141 1.00 90.88 90 GLY A C 1
ATOM 732 O O . GLY A 1 90 ? 1.818 -6.237 5.796 1.00 90.88 90 GLY A O 1
ATOM 733 N N . PHE A 1 91 ? 4.022 -6.441 5.529 1.00 91.69 91 PHE A N 1
ATOM 734 C CA . PHE A 1 91 ? 4.187 -7.306 6.700 1.00 91.69 91 PHE A CA 1
ATOM 735 C C . PHE A 1 91 ? 3.730 -6.613 7.989 1.00 91.69 91 PHE A C 1
ATOM 737 O O . PHE A 1 91 ? 2.981 -7.182 8.783 1.00 91.69 91 PHE A O 1
ATOM 744 N N . VAL A 1 92 ? 4.117 -5.350 8.176 1.00 91.12 92 VAL A N 1
ATOM 745 C CA . VAL A 1 92 ? 3.688 -4.555 9.332 1.00 91.12 92 VAL A CA 1
ATOM 746 C C . VAL A 1 92 ? 2.182 -4.294 9.304 1.00 91.12 92 VAL A C 1
ATOM 748 O O . VAL A 1 92 ? 1.566 -4.268 10.367 1.00 91.12 92 VAL A O 1
ATOM 751 N N . GLY A 1 93 ? 1.566 -4.146 8.131 1.00 89.06 93 GLY A N 1
ATOM 752 C CA . GLY A 1 93 ? 0.116 -4.027 7.973 1.00 89.06 93 GLY A CA 1
ATOM 753 C C . GLY A 1 93 ? -0.625 -5.302 8.382 1.00 89.06 93 GLY A C 1
ATOM 754 O O . GLY A 1 93 ? -1.588 -5.227 9.147 1.00 89.06 93 GLY A O 1
ATOM 755 N N . ILE A 1 94 ? -0.111 -6.476 7.994 1.00 89.81 94 ILE A N 1
ATOM 756 C CA . ILE A 1 94 ? -0.609 -7.781 8.460 1.00 89.81 94 ILE A CA 1
ATOM 757 C C . ILE A 1 94 ? -0.498 -7.859 9.985 1.00 89.81 94 ILE A C 1
ATOM 759 O O . ILE A 1 94 ? -1.501 -8.077 10.665 1.00 89.81 94 ILE A O 1
ATOM 763 N N . VAL A 1 95 ? 0.683 -7.591 10.550 1.00 87.81 95 VAL A N 1
ATOM 764 C CA . VAL A 1 95 ? 0.877 -7.602 12.007 1.00 87.81 95 VAL A CA 1
ATOM 765 C C . VAL A 1 95 ? -0.050 -6.604 12.698 1.00 87.81 95 VAL A C 1
ATOM 767 O O . VAL A 1 95 ? -0.653 -6.948 13.702 1.00 87.81 95 VAL A O 1
ATOM 770 N N . SER A 1 96 ? -0.232 -5.403 12.150 1.00 86.06 96 SER A N 1
ATOM 771 C CA . SER A 1 96 ? -1.110 -4.366 12.715 1.00 86.06 96 SER A CA 1
ATOM 772 C C . SER A 1 96 ? -2.597 -4.723 12.647 1.00 86.06 96 SER A C 1
ATOM 774 O O . SER A 1 96 ? -3.381 -4.205 13.445 1.00 86.06 96 SER A O 1
ATOM 776 N N . SER A 1 97 ? -2.987 -5.588 11.706 1.00 81.06 97 SER A N 1
ATOM 777 C CA . SER A 1 97 ? -4.356 -6.098 11.583 1.00 81.06 97 SER A CA 1
ATOM 778 C C . SER A 1 97 ? -4.665 -7.236 12.564 1.00 81.06 97 SER A C 1
ATOM 780 O O . SER A 1 97 ? -5.808 -7.363 13.000 1.00 81.06 97 SER A O 1
ATOM 782 N N . VAL A 1 98 ? -3.653 -8.025 12.950 1.00 78.69 98 VAL A N 1
ATOM 783 C CA . VAL A 1 98 ? -3.803 -9.204 13.826 1.00 78.69 98 VAL A CA 1
ATOM 784 C C . VAL A 1 98 ? -3.426 -8.894 15.277 1.00 78.69 98 VAL A C 1
ATOM 786 O O . VAL A 1 98 ? -4.144 -9.257 16.206 1.00 78.69 98 VAL A O 1
ATOM 789 N N . ILE A 1 99 ? -2.299 -8.213 15.481 1.00 76.81 99 ILE A N 1
ATOM 790 C CA . ILE A 1 99 ? -1.685 -7.935 16.779 1.00 76.81 99 ILE A CA 1
ATOM 791 C C . ILE A 1 99 ? -1.899 -6.470 17.146 1.00 76.81 99 ILE A C 1
ATOM 793 O O . ILE A 1 99 ? -1.646 -5.542 16.376 1.00 76.81 99 ILE A O 1
ATOM 797 N N . GLN A 1 100 ? -2.348 -6.247 18.376 1.00 73.12 100 GLN A N 1
ATOM 798 C CA . GLN A 1 100 ? -2.591 -4.911 18.896 1.00 73.12 100 GLN A CA 1
ATOM 799 C C . GLN A 1 100 ? -1.337 -4.382 19.592 1.00 73.12 100 GLN A C 1
ATOM 801 O O . GLN A 1 100 ? -0.821 -5.003 20.517 1.00 73.12 100 GLN A O 1
ATOM 806 N N . PHE A 1 101 ? -0.855 -3.215 19.165 1.00 77.31 101 PHE A N 1
ATOM 807 C CA . PHE A 1 101 ? 0.230 -2.503 19.836 1.00 77.31 101 PHE A CA 1
ATOM 808 C C . PHE A 1 101 ? 0.013 -0.989 19.764 1.00 77.31 101 PHE A C 1
ATOM 810 O O . PHE A 1 101 ? -0.567 -0.465 18.810 1.00 77.31 101 PHE A O 1
ATOM 817 N N . ARG A 1 102 ? 0.494 -0.283 20.795 1.00 76.56 102 ARG A N 1
ATOM 818 C CA . ARG A 1 102 ? 0.190 1.131 21.086 1.00 76.56 102 ARG A CA 1
ATOM 819 C C . ARG A 1 102 ? 0.448 2.092 19.921 1.00 76.56 102 ARG A C 1
ATOM 821 O O . ARG A 1 102 ? -0.259 3.081 19.779 1.00 76.56 102 ARG A O 1
ATOM 828 N N . PHE A 1 103 ? 1.439 1.803 19.082 1.00 81.19 103 PHE A N 1
ATOM 829 C CA . PHE A 1 103 ? 1.890 2.705 18.020 1.00 81.19 103 PHE A CA 1
ATOM 830 C C . PHE A 1 103 ? 1.520 2.239 16.601 1.00 81.19 103 PHE A C 1
ATOM 832 O O . PHE A 1 103 ? 2.054 2.775 15.634 1.00 81.19 103 PHE A O 1
ATOM 839 N N . ARG A 1 104 ? 0.595 1.278 16.429 1.00 80.44 104 ARG A N 1
ATOM 840 C CA . ARG A 1 104 ? 0.253 0.712 15.102 1.00 80.44 104 ARG A CA 1
ATOM 841 C C . ARG A 1 104 ? -0.196 1.748 14.068 1.00 80.44 104 ARG A C 1
ATOM 843 O O . ARG A 1 104 ? 0.224 1.689 12.918 1.00 80.44 104 ARG A O 1
ATOM 850 N N . ARG A 1 105 ? -0.969 2.751 14.499 1.00 78.94 105 ARG A N 1
ATOM 851 C CA . ARG A 1 105 ? -1.467 3.855 13.657 1.00 78.94 105 ARG A CA 1
ATOM 852 C C . ARG A 1 105 ? -0.406 4.903 13.304 1.00 78.94 105 ARG A C 1
ATOM 854 O O . ARG A 1 105 ? -0.684 5.806 12.530 1.00 78.94 105 ARG A O 1
ATOM 861 N N . LEU A 1 106 ? 0.793 4.794 13.869 1.00 86.25 106 LEU A N 1
ATOM 862 C CA . LEU A 1 106 ? 1.936 5.634 13.514 1.00 86.25 106 LEU A CA 1
ATOM 863 C C . LEU A 1 106 ? 2.958 4.829 12.712 1.00 86.25 106 LEU A C 1
ATOM 865 O O . LEU A 1 106 ? 3.404 5.276 11.661 1.00 86.25 106 LEU A O 1
ATOM 869 N N . ILE A 1 107 ? 3.283 3.620 13.179 1.00 87.94 107 ILE A N 1
ATOM 870 C CA . ILE A 1 107 ? 4.323 2.774 12.588 1.00 87.94 107 ILE A CA 1
ATOM 871 C C . ILE A 1 107 ? 3.928 2.320 11.181 1.00 87.94 107 ILE A C 1
ATOM 873 O O . ILE A 1 107 ? 4.711 2.509 10.252 1.00 87.94 107 ILE A O 1
ATOM 877 N N . PHE A 1 108 ? 2.724 1.763 10.995 1.00 89.88 108 PHE A N 1
ATOM 878 C CA . PHE A 1 108 ? 2.310 1.295 9.670 1.00 89.88 108 PHE A CA 1
ATOM 879 C C . PHE A 1 108 ? 2.191 2.452 8.660 1.00 89.88 108 PHE A C 1
ATOM 881 O O . PHE A 1 108 ? 2.862 2.384 7.628 1.00 89.88 108 PHE A O 1
ATOM 888 N N . PRO A 1 109 ? 1.439 3.542 8.935 1.00 90.62 109 PRO A N 1
ATOM 889 C CA . PRO A 1 109 ? 1.353 4.660 7.998 1.00 90.62 109 PRO A CA 1
ATOM 890 C C . PRO A 1 109 ? 2.706 5.310 7.720 1.00 90.62 109 PRO A C 1
ATOM 892 O O . PRO A 1 109 ? 2.989 5.636 6.572 1.00 90.62 109 PRO A O 1
ATOM 895 N N . GLY A 1 110 ? 3.570 5.442 8.733 1.00 91.88 110 GLY A N 1
ATOM 896 C CA . GLY A 1 110 ? 4.924 5.966 8.560 1.00 91.88 110 GLY A CA 1
ATOM 897 C C . GLY A 1 110 ? 5.755 5.127 7.588 1.00 91.88 110 GLY A C 1
ATOM 898 O O . GLY A 1 110 ? 6.366 5.675 6.673 1.00 91.88 110 GLY A O 1
ATOM 899 N N . LEU A 1 111 ? 5.724 3.798 7.726 1.00 92.06 111 LEU A N 1
ATOM 900 C CA . LEU A 1 111 ? 6.417 2.888 6.810 1.00 92.06 111 LEU A CA 1
ATOM 901 C C . LEU A 1 111 ? 5.803 2.883 5.407 1.00 92.06 111 LEU A C 1
ATOM 903 O O . LEU A 1 111 ? 6.541 2.861 4.425 1.00 92.06 111 LEU A O 1
ATOM 907 N N . ALA A 1 112 ? 4.475 2.930 5.293 1.00 91.88 112 ALA A N 1
ATOM 908 C CA . ALA A 1 112 ? 3.795 2.993 4.003 1.00 91.88 112 ALA A CA 1
ATOM 909 C C . ALA A 1 112 ? 4.111 4.302 3.258 1.00 91.88 112 ALA A C 1
ATOM 911 O O . ALA A 1 112 ? 4.435 4.272 2.072 1.00 91.88 112 ALA A O 1
ATOM 912 N N . ILE A 1 113 ? 4.095 5.444 3.952 1.00 94.19 113 ILE A N 1
ATOM 913 C CA . ILE A 1 113 ? 4.480 6.744 3.383 1.00 94.19 113 ILE A CA 1
ATOM 914 C C . ILE A 1 113 ? 5.952 6.727 2.972 1.00 94.19 113 ILE A C 1
ATOM 916 O O . ILE A 1 113 ? 6.272 7.125 1.855 1.00 94.19 113 ILE A O 1
ATOM 920 N N . LEU A 1 114 ? 6.845 6.223 3.829 1.00 92.19 114 LEU A N 1
ATOM 921 C CA . LEU A 1 114 ? 8.265 6.107 3.502 1.00 92.19 114 LEU A CA 1
ATOM 922 C C . LEU A 1 114 ? 8.487 5.244 2.253 1.00 92.19 114 LEU A C 1
ATOM 924 O O . LEU A 1 114 ? 9.247 5.631 1.370 1.00 92.19 114 LEU A O 1
ATOM 928 N N . ALA A 1 115 ? 7.790 4.113 2.137 1.00 89.75 115 ALA A N 1
ATOM 929 C CA . ALA A 1 115 ? 7.870 3.258 0.959 1.00 89.75 115 ALA A CA 1
ATOM 930 C C . ALA A 1 115 ? 7.332 3.951 -0.307 1.00 89.75 115 ALA A C 1
ATOM 932 O O . ALA A 1 115 ? 7.948 3.830 -1.362 1.00 89.75 115 ALA A O 1
ATOM 933 N N . LEU A 1 116 ? 6.242 4.723 -0.223 1.00 90.44 116 LEU A N 1
ATOM 934 C CA . LEU A 1 116 ? 5.759 5.536 -1.351 1.00 90.44 116 LEU A CA 1
ATOM 935 C C . LEU A 1 116 ? 6.784 6.595 -1.771 1.00 90.44 116 LEU A C 1
ATOM 937 O O . LEU A 1 116 ? 7.016 6.779 -2.964 1.00 90.44 116 LEU A O 1
ATOM 941 N N . LEU A 1 117 ? 7.421 7.266 -0.809 1.00 90.44 117 LEU A N 1
ATOM 942 C CA . LEU A 1 117 ? 8.464 8.254 -1.085 1.00 90.44 117 LEU A CA 1
ATOM 943 C C . LEU A 1 117 ? 9.690 7.615 -1.738 1.00 90.44 117 LEU A C 1
ATOM 945 O O . LEU A 1 117 ? 10.218 8.171 -2.695 1.00 90.44 117 LEU A O 1
ATOM 949 N N . LEU A 1 118 ? 10.116 6.437 -1.275 1.00 84.88 118 LEU A N 1
ATOM 950 C CA . LEU A 1 118 ? 11.211 5.687 -1.895 1.00 84.88 118 LEU A CA 1
ATOM 951 C C . LEU A 1 118 ? 10.854 5.212 -3.307 1.00 84.88 118 LEU A C 1
ATOM 953 O O . LEU A 1 118 ? 11.697 5.281 -4.198 1.00 84.88 118 LEU A O 1
ATOM 957 N N . TRP A 1 119 ? 9.610 4.784 -3.535 1.00 85.38 119 TRP A N 1
ATOM 958 C CA . TRP A 1 119 ? 9.122 4.435 -4.870 1.00 85.38 119 TRP A CA 1
ATOM 959 C C . TRP A 1 119 ? 9.149 5.650 -5.813 1.00 85.38 119 TRP A C 1
ATOM 961 O O . TRP A 1 119 ? 9.703 5.559 -6.908 1.00 85.38 119 TRP A O 1
ATOM 971 N N . LEU A 1 120 ? 8.636 6.805 -5.363 1.00 86.94 120 LEU A N 1
ATOM 972 C CA . LEU A 1 120 ? 8.653 8.068 -6.114 1.00 86.94 120 LEU A CA 1
ATOM 973 C C . LEU A 1 120 ? 10.076 8.545 -6.404 1.00 86.94 120 LEU A C 1
ATOM 975 O O . LEU A 1 120 ? 10.398 8.903 -7.534 1.00 86.94 120 LEU A O 1
ATOM 979 N N . ALA A 1 121 ? 10.946 8.528 -5.396 1.00 82.12 121 ALA A N 1
ATOM 980 C CA . ALA A 1 121 ? 12.346 8.877 -5.571 1.00 82.12 121 ALA A CA 1
ATOM 981 C C . ALA A 1 121 ? 13.022 7.910 -6.554 1.00 82.12 121 ALA A C 1
ATOM 983 O O . ALA A 1 121 ? 13.860 8.327 -7.348 1.00 82.12 121 ALA A O 1
ATOM 984 N N . GLY A 1 122 ? 12.605 6.644 -6.574 1.00 74.12 122 GLY A N 1
ATOM 985 C CA . GLY A 1 122 ? 13.060 5.646 -7.528 1.00 74.12 122 GLY A CA 1
ATOM 986 C C . GLY A 1 122 ? 12.688 5.937 -8.988 1.00 74.12 122 GLY A C 1
ATOM 987 O O . GLY A 1 122 ? 13.418 5.496 -9.875 1.00 74.12 122 GLY A O 1
ATOM 988 N N . LEU A 1 123 ? 11.617 6.698 -9.249 1.00 76.44 123 LEU A N 1
ATOM 989 C CA . LEU A 1 123 ? 11.291 7.198 -10.593 1.00 76.44 123 LEU A CA 1
ATOM 990 C C . LEU A 1 123 ? 12.245 8.317 -11.033 1.00 76.44 123 LEU A C 1
ATOM 992 O O . LEU A 1 123 ? 12.607 8.396 -12.203 1.00 76.44 123 LEU A O 1
ATOM 996 N N . LEU A 1 124 ? 12.638 9.184 -10.095 1.00 77.62 124 LEU A N 1
ATOM 997 C CA . LEU A 1 124 ? 13.487 10.352 -10.351 1.00 77.62 124 LEU A CA 1
ATOM 998 C C . LEU A 1 124 ? 14.977 9.990 -10.416 1.00 77.62 124 LEU A C 1
ATOM 1000 O O . LEU A 1 124 ? 15.710 10.518 -11.248 1.00 77.62 124 LEU A O 1
ATOM 1004 N N . TRP A 1 125 ? 15.413 9.051 -9.573 1.00 72.00 125 TRP A N 1
ATOM 1005 C CA . TRP A 1 125 ? 16.785 8.550 -9.521 1.00 72.00 125 TRP A CA 1
ATOM 1006 C C . TRP A 1 125 ? 16.827 7.021 -9.555 1.00 72.00 125 TRP A C 1
ATOM 1008 O O . TRP A 1 125 ? 17.215 6.383 -8.566 1.00 72.00 125 TRP A O 1
ATOM 1018 N N . PRO A 1 126 ? 16.498 6.404 -10.705 1.00 64.81 126 PRO A N 1
ATOM 1019 C CA . PRO A 1 126 ? 16.537 4.956 -10.842 1.00 64.81 126 PRO A CA 1
ATOM 1020 C C . PRO A 1 126 ? 17.919 4.404 -10.483 1.00 64.81 126 PRO A C 1
ATOM 1022 O O . PRO A 1 126 ? 18.042 3.486 -9.693 1.00 64.81 126 PRO A O 1
ATOM 1025 N N . LEU A 1 127 ? 18.998 5.031 -10.946 1.00 59.41 127 LEU A N 1
ATOM 1026 C CA . LEU A 1 127 ? 20.357 4.546 -10.681 1.00 59.41 127 LEU A CA 1
ATOM 1027 C C . LEU A 1 127 ? 20.798 4.655 -9.210 1.00 59.41 127 LEU A C 1
ATOM 1029 O O . LEU A 1 127 ?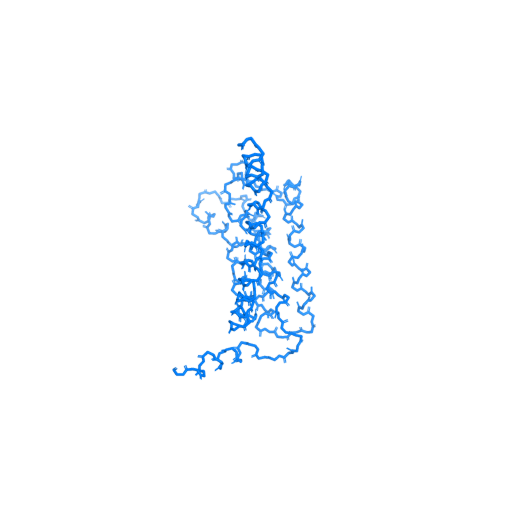 21.701 3.930 -8.808 1.00 59.41 127 LEU A O 1
ATOM 1033 N N . ALA A 1 128 ? 20.189 5.532 -8.405 1.00 61.44 128 ALA A N 1
ATOM 1034 C CA . ALA A 1 128 ? 20.562 5.713 -6.997 1.00 61.44 128 ALA A CA 1
ATOM 1035 C C . ALA A 1 128 ? 19.789 4.777 -6.058 1.00 61.44 128 ALA A C 1
ATOM 1037 O O . ALA A 1 128 ? 20.314 4.331 -5.042 1.00 61.44 128 ALA A O 1
ATOM 1038 N N . ILE A 1 129 ? 18.533 4.491 -6.398 1.00 60.03 129 ILE A N 1
ATOM 1039 C CA . ILE A 1 129 ? 17.606 3.736 -5.546 1.00 60.03 129 ILE A CA 1
ATOM 1040 C C . ILE A 1 129 ? 17.460 2.301 -6.044 1.00 60.03 129 ILE A C 1
ATOM 1042 O O . ILE A 1 129 ? 17.431 1.351 -5.269 1.00 60.03 129 ILE A O 1
ATOM 1046 N N . HIS A 1 130 ? 17.468 2.140 -7.357 1.00 58.75 130 HIS A N 1
ATOM 1047 C CA . HIS A 1 130 ? 17.308 0.884 -8.059 1.00 58.75 130 HIS A CA 1
ATOM 1048 C C . HIS A 1 130 ? 18.634 0.426 -8.688 1.00 58.75 130 HIS A C 1
ATOM 1050 O O . HIS A 1 130 ? 18.637 -0.101 -9.796 1.00 58.75 130 HIS A O 1
ATOM 1056 N N . VAL A 1 131 ? 19.747 0.639 -7.970 1.00 46.72 131 VAL A N 1
ATOM 1057 C CA . VAL A 1 131 ? 21.174 0.623 -8.380 1.00 46.72 131 VAL A CA 1
ATOM 1058 C C . VAL A 1 131 ? 21.596 -0.404 -9.451 1.00 46.72 131 VAL A C 1
ATOM 1060 O O . VAL A 1 131 ? 22.611 -0.190 -10.106 1.00 46.72 131 VAL A O 1
ATOM 1063 N N . ARG A 1 132 ? 20.855 -1.492 -9.699 1.00 47.69 132 ARG A N 1
ATOM 1064 C CA . ARG A 1 132 ? 21.112 -2.446 -10.793 1.00 47.69 132 ARG A CA 1
ATOM 1065 C C . ARG A 1 132 ? 19.842 -3.101 -11.362 1.00 47.69 132 ARG A C 1
ATOM 1067 O O . ARG A 1 132 ? 19.646 -4.304 -11.189 1.00 47.69 132 ARG A O 1
ATOM 1074 N N . PHE A 1 133 ? 18.993 -2.364 -12.076 1.00 48.12 133 PHE A N 1
ATOM 1075 C CA . PHE A 1 133 ? 18.133 -3.020 -13.076 1.00 48.12 133 PHE A CA 1
ATOM 1076 C C . PHE A 1 133 ? 19.002 -3.388 -14.282 1.00 48.12 133 PHE A C 1
ATOM 1078 O O . PHE A 1 133 ? 19.815 -2.570 -14.714 1.00 48.12 133 PHE A O 1
ATOM 1085 N N . HIS A 1 134 ? 18.878 -4.617 -14.808 1.00 43.03 134 HIS A N 1
ATOM 1086 C CA . HIS A 1 134 ? 19.522 -4.931 -16.088 1.00 43.03 134 HIS A CA 1
ATOM 1087 C C . HIS A 1 134 ? 18.956 -3.948 -17.117 1.00 43.03 134 HIS A C 1
ATOM 1089 O O . HIS A 1 134 ? 17.738 -3.750 -17.110 1.00 43.03 134 HIS A O 1
ATOM 1095 N N . PRO A 1 135 ? 19.777 -3.372 -18.010 1.00 45.00 135 PRO A N 1
ATOM 1096 C CA . PRO A 1 135 ? 19.283 -2.559 -19.121 1.00 45.00 135 PRO A CA 1
ATOM 1097 C C . PRO A 1 135 ? 18.190 -3.257 -19.951 1.00 45.00 135 PRO A C 1
ATOM 1099 O O . PRO A 1 135 ? 17.363 -2.579 -20.549 1.00 45.00 135 PRO A O 1
ATOM 1102 N N . GLU A 1 136 ? 18.133 -4.592 -19.931 1.00 46.72 136 GLU A N 1
ATOM 1103 C CA . GLU A 1 136 ? 17.130 -5.394 -20.644 1.00 46.72 136 GLU A CA 1
ATOM 1104 C C . GLU A 1 136 ? 15.779 -5.510 -19.913 1.00 46.72 136 GLU A C 1
ATOM 1106 O O . GLU A 1 136 ? 14.740 -5.700 -20.538 1.00 46.72 136 GLU A O 1
ATOM 1111 N N . THR A 1 137 ? 15.753 -5.322 -18.591 1.00 50.81 137 THR A N 1
ATOM 1112 C CA . THR A 1 137 ? 14.521 -5.274 -17.788 1.00 50.81 137 THR A CA 1
ATOM 1113 C C . THR A 1 137 ? 14.148 -3.822 -17.520 1.00 50.81 137 THR A C 1
ATOM 1115 O O . THR A 1 137 ? 14.342 -3.304 -16.419 1.00 50.81 137 THR A O 1
ATOM 1118 N N . ALA A 1 138 ? 13.648 -3.136 -18.543 1.00 52.81 138 ALA A N 1
ATOM 1119 C CA . ALA A 1 138 ? 13.120 -1.789 -18.383 1.00 52.81 138 ALA A CA 1
ATOM 1120 C C . ALA A 1 138 ? 11.909 -1.795 -17.423 1.00 52.81 138 ALA A C 1
ATOM 1122 O O . ALA A 1 138 ? 11.039 -2.662 -17.509 1.00 52.81 138 ALA A O 1
ATOM 1123 N N . TYR A 1 139 ? 11.815 -0.803 -16.528 1.00 51.69 139 TYR A N 1
ATOM 1124 C CA . TYR A 1 139 ? 10.683 -0.601 -15.599 1.00 51.69 139 TYR A CA 1
ATOM 1125 C C . TYR A 1 139 ? 9.312 -0.588 -16.292 1.00 51.69 139 TYR A C 1
ATOM 1127 O O . TYR A 1 139 ? 8.288 -0.864 -15.667 1.00 51.69 139 TYR A O 1
ATOM 1135 N N . SER A 1 140 ? 9.287 -0.282 -17.590 1.00 49.28 140 SER A N 1
ATOM 1136 C CA . SER A 1 140 ? 8.096 -0.345 -18.437 1.00 49.28 140 SER A CA 1
ATOM 1137 C C . SER A 1 140 ? 7.479 -1.744 -18.517 1.00 49.28 140 SER A C 1
ATOM 1139 O O . SER A 1 140 ? 6.294 -1.851 -18.816 1.00 49.28 140 SER A O 1
ATOM 1141 N N . VAL A 1 141 ? 8.242 -2.804 -18.233 1.00 52.28 141 VAL A N 1
ATOM 1142 C CA . VAL A 1 141 ? 7.799 -4.195 -18.409 1.00 52.28 141 VAL A CA 1
ATOM 1143 C C . VAL A 1 141 ? 7.225 -4.795 -17.117 1.00 52.28 141 VAL A C 1
ATOM 1145 O O . VAL A 1 141 ? 6.382 -5.690 -17.174 1.00 52.28 141 VAL A O 1
ATOM 1148 N N . LEU A 1 142 ? 7.612 -4.303 -15.932 1.00 66.56 142 LEU A N 1
ATOM 1149 C CA . LEU A 1 142 ? 7.182 -4.907 -14.666 1.00 66.56 142 LEU A CA 1
ATOM 1150 C C . LEU A 1 142 ? 5.834 -4.336 -14.197 1.00 66.56 142 LEU A C 1
ATOM 1152 O O . LEU A 1 142 ? 5.773 -3.346 -13.472 1.00 66.56 142 LEU A O 1
ATOM 1156 N N . LEU A 1 143 ? 4.733 -4.987 -14.576 1.00 73.38 143 LEU A N 1
ATOM 1157 C CA . LEU A 1 143 ? 3.374 -4.578 -14.192 1.00 73.38 143 LEU A CA 1
ATOM 1158 C C . LEU A 1 143 ? 3.212 -4.390 -12.667 1.00 73.38 143 LEU A C 1
ATOM 1160 O O . LEU A 1 143 ? 2.570 -3.439 -12.220 1.00 73.38 143 LEU A O 1
ATOM 1164 N N . SER A 1 144 ? 3.840 -5.250 -11.858 1.00 73.69 144 SER A N 1
ATOM 1165 C CA . SER A 1 144 ? 3.789 -5.160 -10.393 1.00 73.69 144 SER A CA 1
ATOM 1166 C C . SER A 1 144 ? 4.374 -3.854 -9.844 1.00 73.69 144 SER A C 1
ATOM 1168 O O . SER A 1 144 ? 3.865 -3.350 -8.847 1.00 73.69 144 SER A O 1
ATOM 1170 N N . TYR A 1 145 ? 5.373 -3.259 -10.509 1.00 76.06 145 TYR A N 1
ATOM 1171 C CA . TYR A 1 145 ? 5.964 -1.975 -10.113 1.00 76.06 145 TYR A CA 1
ATOM 1172 C C . TYR A 1 145 ? 4.965 -0.818 -10.199 1.00 76.06 145 TYR A C 1
ATOM 1174 O O . TYR A 1 145 ? 4.946 0.044 -9.321 1.00 76.06 145 TYR A O 1
ATOM 1182 N N . TRP A 1 146 ? 4.104 -0.828 -11.217 1.00 82.31 146 TRP A N 1
ATOM 1183 C CA . TRP A 1 146 ? 3.091 0.207 -11.437 1.00 82.31 146 TRP A CA 1
ATOM 1184 C C . TRP A 1 146 ? 1.836 0.002 -10.587 1.00 82.31 146 TRP A C 1
ATOM 1186 O O . TRP A 1 146 ? 1.199 0.972 -10.182 1.00 82.31 146 TRP A O 1
ATOM 1196 N N . ILE A 1 147 ? 1.495 -1.252 -10.273 1.00 85.81 147 ILE A N 1
ATOM 1197 C CA . ILE A 1 147 ? 0.348 -1.582 -9.414 1.00 85.81 147 ILE A CA 1
ATOM 1198 C C . ILE A 1 147 ? 0.672 -1.345 -7.930 1.00 85.81 147 ILE A C 1
ATOM 1200 O O . ILE A 1 147 ? -0.203 -0.924 -7.168 1.00 85.81 147 ILE A O 1
ATOM 1204 N N . TYR A 1 148 ? 1.925 -1.576 -7.521 1.00 87.12 148 TYR A N 1
ATOM 1205 C CA . TYR A 1 148 ? 2.386 -1.455 -6.136 1.00 87.12 148 TYR A CA 1
ATOM 1206 C C . TYR A 1 148 ? 1.917 -0.181 -5.403 1.00 87.12 148 TYR A C 1
ATOM 1208 O O . TYR A 1 148 ? 1.287 -0.324 -4.350 1.00 87.12 148 TYR A O 1
ATOM 1216 N N . PRO A 1 149 ? 2.145 1.053 -5.907 1.00 89.75 149 PRO A N 1
ATOM 1217 C CA . PRO A 1 149 ? 1.738 2.265 -5.195 1.00 89.75 149 PRO A CA 1
ATOM 1218 C C . PRO A 1 149 ? 0.222 2.341 -4.987 1.00 89.75 149 PRO A C 1
ATOM 1220 O O . PRO A 1 149 ? -0.220 2.781 -3.930 1.00 89.75 149 PRO A O 1
ATOM 1223 N N . GLY A 1 150 ? -0.583 1.868 -5.945 1.00 89.94 150 GLY A N 1
ATOM 1224 C CA . GLY A 1 150 ? -2.041 1.850 -5.815 1.00 89.94 150 GLY A CA 1
ATOM 1225 C C . GLY A 1 150 ? -2.509 0.939 -4.681 1.00 89.94 150 GLY A C 1
ATOM 1226 O O . GLY A 1 150 ? -3.337 1.335 -3.860 1.00 89.94 150 GLY A O 1
ATOM 1227 N N . VAL A 1 151 ? -1.929 -0.259 -4.584 1.00 91.69 151 VAL A N 1
ATOM 1228 C CA . VAL A 1 151 ? -2.259 -1.217 -3.517 1.00 91.69 151 VAL A CA 1
ATOM 1229 C C . VAL A 1 151 ? -1.736 -0.746 -2.161 1.00 91.69 151 VAL A C 1
ATOM 1231 O O . VAL A 1 151 ? -2.438 -0.870 -1.157 1.00 91.69 151 VAL A O 1
ATOM 1234 N N . LEU A 1 152 ? -0.555 -0.125 -2.121 1.00 92.44 152 LEU A N 1
ATOM 1235 C CA . LEU A 1 152 ? -0.016 0.467 -0.901 1.00 92.44 152 LEU A CA 1
ATOM 1236 C C . LEU A 1 152 ? -0.864 1.650 -0.409 1.00 92.44 152 LEU A C 1
ATOM 1238 O O . LEU A 1 152 ? -1.126 1.748 0.787 1.00 92.44 152 LEU A O 1
ATOM 1242 N N . VAL A 1 153 ? -1.354 2.510 -1.309 1.00 93.00 153 VAL A N 1
ATOM 1243 C CA . VAL A 1 153 ? -2.296 3.590 -0.967 1.00 93.00 153 VAL A CA 1
ATOM 1244 C C . VAL A 1 153 ? -3.617 3.018 -0.459 1.00 93.00 153 VAL A C 1
ATOM 1246 O O . VAL A 1 153 ? -4.130 3.492 0.552 1.00 93.00 153 VAL A O 1
ATOM 1249 N N . ALA A 1 154 ? -4.157 1.974 -1.093 1.00 90.50 154 ALA A N 1
ATOM 1250 C CA . ALA A 1 154 ? -5.363 1.309 -0.601 1.00 90.50 154 ALA A CA 1
ATOM 1251 C C . ALA A 1 154 ? -5.157 0.732 0.810 1.00 90.50 154 ALA A C 1
ATOM 1253 O O . ALA A 1 154 ? -6.020 0.893 1.675 1.00 90.50 154 ALA A O 1
ATOM 1254 N N . SER A 1 155 ? -3.998 0.124 1.070 1.00 91.38 155 SER A N 1
ATOM 1255 C CA . SER A 1 155 ? -3.625 -0.378 2.395 1.00 91.38 155 SER A CA 1
ATOM 1256 C C . SER A 1 155 ? -3.480 0.754 3.423 1.00 91.38 155 SER A C 1
ATOM 1258 O O . SER A 1 155 ? -4.042 0.677 4.518 1.00 91.38 155 SER A O 1
ATOM 1260 N N . LEU A 1 156 ? -2.841 1.866 3.042 1.00 92.25 156 LEU A N 1
ATOM 1261 C CA . LEU A 1 156 ? -2.740 3.078 3.856 1.00 92.25 156 LEU A CA 1
ATOM 1262 C C . LEU A 1 156 ? -4.123 3.624 4.232 1.00 92.25 156 LEU A C 1
ATOM 1264 O O . LEU A 1 156 ? -4.398 3.837 5.411 1.00 92.25 156 LEU A O 1
ATOM 1268 N N . LEU A 1 157 ? -5.014 3.782 3.252 1.00 90.12 157 LEU A N 1
ATOM 1269 C CA . LEU A 1 157 ? -6.386 4.244 3.470 1.00 90.12 157 LEU A CA 1
ATOM 1270 C C . LEU A 1 157 ? -7.170 3.298 4.385 1.00 90.12 157 LEU A C 1
ATOM 1272 O O . LEU A 1 157 ? -7.876 3.751 5.284 1.00 90.12 157 LEU A O 1
ATOM 1276 N N . SER A 1 158 ? -6.990 1.990 4.206 1.00 86.19 158 SER A N 1
ATOM 1277 C CA . SER A 1 158 ? -7.632 0.966 5.035 1.00 86.19 158 SER A CA 1
ATOM 1278 C C . SER A 1 158 ? -7.189 1.042 6.496 1.00 86.19 158 SER A C 1
ATOM 1280 O O . SER A 1 158 ? -7.988 0.791 7.394 1.00 86.19 158 SER A O 1
ATOM 1282 N N . SER A 1 159 ? -5.948 1.453 6.766 1.00 86.50 159 SER A N 1
ATOM 1283 C CA . SER A 1 159 ? -5.457 1.586 8.142 1.00 86.50 159 SER A CA 1
ATOM 1284 C C . SER A 1 159 ? -6.134 2.700 8.940 1.00 86.50 159 SER A C 1
ATOM 1286 O O . SER A 1 159 ? -6.272 2.570 10.155 1.00 86.50 159 SER A O 1
ATOM 1288 N N . PHE A 1 160 ? -6.629 3.751 8.277 1.00 85.12 160 PHE A N 1
ATOM 1289 C CA . PHE A 1 160 ? -7.412 4.805 8.932 1.00 85.12 160 PHE A CA 1
ATOM 1290 C C . PHE A 1 160 ? -8.819 4.344 9.322 1.00 85.12 160 PHE A C 1
ATOM 1292 O O . PHE A 1 160 ? -9.481 5.011 10.113 1.00 85.12 160 PHE A O 1
ATOM 1299 N N . LEU A 1 161 ? -9.278 3.208 8.790 1.00 79.88 161 LEU A N 1
ATOM 1300 C CA . LEU A 1 161 ? -10.544 2.598 9.187 1.00 79.88 161 LEU A CA 1
ATOM 1301 C C . LEU A 1 161 ? -10.411 1.769 10.472 1.00 79.88 161 LEU A C 1
ATOM 1303 O O . LEU A 1 161 ? -11.434 1.430 11.063 1.00 79.88 161 LEU A O 1
ATOM 1307 N N . LEU A 1 162 ? -9.187 1.437 10.912 1.00 74.31 162 LEU A N 1
ATOM 1308 C CA . LEU A 1 162 ? -8.973 0.688 12.152 1.00 74.31 162 LEU A CA 1
ATOM 1309 C C . LEU A 1 162 ? -9.526 1.472 13.347 1.00 74.31 162 LEU A C 1
ATOM 1311 O O . LEU A 1 162 ? -9.243 2.662 13.430 1.00 74.31 162 LEU A O 1
ATOM 1315 N N . PRO A 1 163 ? -10.214 0.846 14.314 1.00 69.38 163 PRO A N 1
ATOM 1316 C CA . PRO A 1 163 ? -10.685 1.520 15.526 1.00 69.38 163 PRO A CA 1
ATOM 1317 C C . PRO A 1 163 ? -9.546 1.938 16.479 1.00 69.38 163 PRO A C 1
ATOM 1319 O O . PRO A 1 163 ? -8.441 1.376 16.457 1.00 69.38 163 PRO A O 1
ATOM 1322 N N . ASP A 1 164 ? -9.820 2.970 17.289 1.00 64.19 164 ASP A N 1
ATOM 1323 C CA . ASP A 1 164 ? -8.888 3.550 18.273 1.00 64.19 164 ASP A CA 1
ATOM 1324 C C . ASP A 1 164 ? -8.652 2.587 19.429 1.00 64.19 164 ASP A C 1
ATOM 1326 O O . ASP A 1 164 ? -7.520 2.388 19.872 1.00 64.19 164 ASP A O 1
ATOM 1330 N N . GLU A 1 165 ? -9.728 1.941 19.868 1.00 57.53 165 GLU A N 1
ATOM 1331 C CA . GLU A 1 165 ? -9.697 1.038 21.000 1.00 57.53 165 GLU A CA 1
ATOM 1332 C C . GLU A 1 165 ? -9.278 -0.375 20.588 1.00 57.53 165 GLU A C 1
ATOM 1334 O O . GLU A 1 165 ? -9.636 -0.936 19.545 1.00 57.53 165 GLU A O 1
ATOM 1339 N N . ALA A 1 166 ? -8.425 -0.932 21.435 1.00 47.12 166 ALA A N 1
ATOM 1340 C CA . ALA A 1 166 ? -7.857 -2.256 21.340 1.00 47.12 166 ALA A CA 1
ATOM 1341 C C . ALA A 1 166 ? -8.941 -3.302 21.651 1.00 47.12 166 ALA A C 1
ATOM 1343 O O . ALA A 1 166 ? -9.143 -3.670 22.801 1.00 47.12 166 ALA A O 1
ATOM 1344 N N . GLY A 1 167 ? -9.658 -3.793 20.634 1.00 47.47 167 GLY A N 1
ATOM 1345 C CA . GLY A 1 167 ? -10.567 -4.913 20.864 1.00 47.47 167 GLY A CA 1
ATOM 1346 C C . GLY A 1 167 ? -11.337 -5.396 19.642 1.00 47.47 167 GLY A C 1
ATOM 1347 O O . GLY A 1 167 ? -12.213 -4.709 19.144 1.00 47.47 167 GLY A O 1
ATOM 1348 N N . TRP A 1 168 ? -11.059 -6.631 19.221 1.00 51.28 168 TRP A N 1
ATOM 1349 C CA . TRP A 1 168 ? -12.086 -7.547 18.710 1.00 51.28 168 TRP A CA 1
ATOM 1350 C C . TRP A 1 168 ? -12.803 -7.211 17.393 1.00 51.28 168 TRP A C 1
ATOM 1352 O O . TRP A 1 168 ? -13.837 -7.804 17.125 1.00 51.28 168 TRP A O 1
ATOM 1362 N N . ASP A 1 169 ? -12.269 -6.371 16.507 1.00 54.81 169 ASP A N 1
ATOM 1363 C CA . ASP A 1 169 ? -12.979 -6.081 15.247 1.00 54.81 169 ASP A CA 1
ATOM 1364 C C . ASP A 1 169 ? -13.070 -7.316 14.315 1.00 54.81 169 ASP A C 1
ATOM 1366 O O . ASP A 1 169 ? -14.090 -7.544 13.672 1.00 54.81 169 ASP A O 1
ATOM 1370 N N . ILE A 1 170 ? -12.065 -8.208 14.317 1.00 54.66 170 ILE A N 1
ATOM 1371 C CA . ILE A 1 170 ? -12.113 -9.492 13.580 1.00 54.66 170 ILE A CA 1
ATOM 1372 C C . ILE A 1 170 ? -13.056 -10.500 14.255 1.00 54.66 170 ILE A C 1
ATOM 1374 O O . ILE A 1 170 ? -13.873 -11.120 13.583 1.00 54.66 170 ILE A O 1
ATOM 1378 N N . ALA A 1 171 ? -12.985 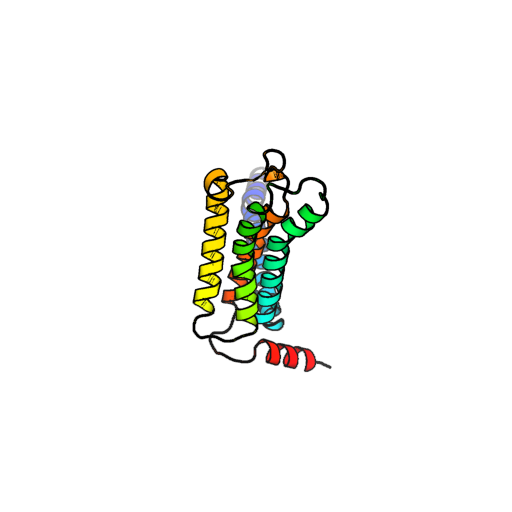-10.654 15.580 1.00 54.06 171 ALA A N 1
ATOM 1379 C CA . ALA A 1 171 ? -13.849 -11.583 16.314 1.00 54.06 171 ALA A CA 1
ATOM 1380 C C . ALA A 1 171 ? -15.321 -11.118 16.332 1.00 54.06 171 ALA A C 1
ATOM 1382 O O . ALA A 1 171 ? -16.236 -11.928 16.207 1.00 54.06 171 ALA A O 1
ATOM 1383 N N . GLY A 1 172 ? -15.552 -9.809 16.435 1.00 55.03 172 GLY A N 1
ATOM 1384 C CA . GLY A 1 172 ? -16.861 -9.163 16.389 1.00 55.03 172 GLY A CA 1
ATOM 1385 C C . GLY A 1 172 ? -17.478 -9.162 14.990 1.00 55.03 172 GLY A C 1
ATOM 1386 O O . GLY A 1 172 ? -18.671 -9.432 14.866 1.00 55.03 172 GLY A O 1
ATOM 1387 N N . SER A 1 173 ? -16.687 -8.952 13.928 1.00 57.19 173 SER A N 1
ATOM 1388 C CA . SER A 1 173 ? -17.154 -9.155 12.545 1.00 57.19 173 SER A CA 1
ATOM 1389 C C . SER A 1 173 ? -17.492 -10.622 12.271 1.00 57.19 173 SER A C 1
ATOM 1391 O O . SER A 1 173 ? -18.554 -10.884 11.715 1.00 57.19 173 SER A O 1
ATOM 1393 N N . TYR A 1 174 ? -16.690 -11.582 12.753 1.00 54.72 174 TYR A N 1
ATOM 1394 C CA . TYR A 1 174 ? -17.012 -13.018 12.667 1.00 54.72 174 TYR A CA 1
ATOM 1395 C C . TYR A 1 174 ? -18.326 -13.365 13.380 1.00 54.72 174 TYR A C 1
ATOM 1397 O O . TYR A 1 174 ? -19.162 -14.092 12.847 1.00 54.72 174 TYR A O 1
ATOM 1405 N N . GLN A 1 175 ? -18.547 -12.811 14.576 1.00 56.41 175 GLN A N 1
ATOM 1406 C CA . GLN A 1 175 ? -19.811 -12.982 15.289 1.00 56.41 175 GLN A CA 1
ATOM 1407 C C . GLN A 1 175 ? -20.982 -12.319 14.556 1.00 56.41 175 GLN A C 1
ATOM 1409 O O . GLN A 1 175 ? -22.056 -12.903 14.511 1.00 56.41 175 GLN A O 1
ATOM 1414 N N . ASN A 1 176 ? -20.806 -11.136 13.963 1.00 56.38 176 ASN A N 1
ATOM 1415 C CA . ASN A 1 176 ? -21.859 -10.472 13.188 1.00 56.38 176 ASN A CA 1
ATOM 1416 C C . ASN A 1 176 ? -22.191 -11.206 11.879 1.00 56.38 176 ASN A C 1
ATOM 1418 O O . ASN A 1 176 ? -23.362 -11.262 11.510 1.00 56.38 176 ASN A O 1
ATOM 1422 N N . LEU A 1 177 ? -21.194 -11.799 11.216 1.00 55.44 177 LEU A N 1
ATOM 1423 C CA . LEU A 1 177 ? -21.373 -12.667 10.047 1.00 55.44 177 LEU A CA 1
ATOM 1424 C C . LEU A 1 177 ? -22.153 -13.940 10.404 1.00 55.44 177 LEU A C 1
ATOM 1426 O O . LEU A 1 177 ? -23.040 -14.331 9.656 1.00 55.44 177 LEU A O 1
ATOM 1430 N N . ASN A 1 178 ? -21.895 -14.529 11.576 1.00 55.16 178 ASN A N 1
ATOM 1431 C CA . ASN A 1 178 ? -22.575 -15.745 12.042 1.00 55.16 178 ASN A CA 1
ATOM 1432 C C . ASN A 1 178 ? -23.902 -15.501 12.789 1.00 55.16 178 ASN A C 1
ATOM 1434 O O . ASN A 1 178 ? -24.578 -16.458 13.156 1.00 55.16 178 ASN A O 1
ATOM 1438 N N . ARG A 1 179 ? -24.291 -14.247 13.055 1.00 53.00 179 ARG A N 1
ATOM 1439 C CA . ARG A 1 179 ? -25.543 -13.904 13.765 1.00 53.00 179 ARG A CA 1
ATOM 1440 C C . ARG A 1 179 ? -26.761 -13.755 12.848 1.00 53.00 179 ARG A C 1
ATOM 1442 O O . ARG A 1 179 ? -27.844 -13.455 13.346 1.00 53.00 179 ARG A O 1
ATOM 1449 N N . ARG A 1 180 ? -26.616 -13.952 11.536 1.00 42.91 180 ARG A N 1
ATOM 1450 C CA . ARG A 1 180 ? -27.751 -14.040 10.609 1.00 42.91 180 ARG A CA 1
ATOM 1451 C C . ARG A 1 180 ? -27.929 -15.500 10.165 1.00 42.91 180 ARG A C 1
ATOM 1453 O O . ARG A 1 180 ? -27.037 -15.981 9.470 1.00 42.91 180 ARG A O 1
ATOM 1460 N N . PRO A 1 181 ? -29.000 -16.200 10.591 1.00 46.84 181 PRO A N 1
ATOM 1461 C CA . PRO A 1 181 ? -29.433 -17.428 9.927 1.00 46.84 181 PRO A CA 1
ATOM 1462 C C . PRO A 1 181 ? -29.929 -17.145 8.503 1.00 46.84 181 PRO A C 1
ATOM 1464 O O . PRO A 1 181 ? -30.363 -15.995 8.240 1.00 46.84 181 PRO A O 1
#

Radius of gyration: 23.47 Å; chains: 1; bounding box: 66×53×54 Å

pLDDT: mean 70.68, std 15.5, range [39.0, 94.19]